Protein AF-A0A292ZJ06-F1 (afdb_monomer_lite)

Organism: Sphingobium fuliginis (strain ATCC 27551) (NCBI:txid336203)

Structure (mmCIF, N/CA/C/O backbone):
data_AF-A0A292ZJ06-F1
#
_entry.id   AF-A0A292ZJ06-F1
#
loop_
_atom_site.group_PDB
_atom_site.id
_atom_site.type_symbol
_atom_site.label_atom_id
_atom_site.label_alt_id
_atom_site.label_comp_id
_atom_site.label_asym_id
_atom_site.label_entity_id
_atom_site.label_seq_id
_atom_site.pdbx_PDB_ins_code
_atom_site.Cartn_x
_atom_site.Cartn_y
_atom_site.Cartn_z
_atom_site.occupancy
_atom_site.B_iso_or_equiv
_atom_site.auth_seq_id
_atom_site.auth_comp_id
_atom_site.auth_asym_id
_atom_site.auth_atom_id
_atom_site.pdbx_PDB_model_num
ATOM 1 N N . MET A 1 1 ? -14.352 4.083 -11.309 1.00 35.22 1 MET A N 1
ATOM 2 C CA . MET A 1 1 ? -13.785 4.538 -10.028 1.00 35.22 1 MET A CA 1
ATOM 3 C C . MET A 1 1 ? -12.365 4.049 -10.027 1.00 35.22 1 MET A C 1
ATOM 5 O O . MET A 1 1 ? -12.163 2.843 -10.087 1.00 35.22 1 MET A O 1
ATOM 9 N N . ASP A 1 2 ? -11.435 4.984 -10.156 1.00 37.97 2 ASP A N 1
ATOM 10 C CA . ASP A 1 2 ? -10.011 4.749 -10.345 1.00 37.97 2 ASP A CA 1
ATOM 11 C C . ASP A 1 2 ? -9.528 3.715 -9.335 1.00 37.97 2 ASP A C 1
ATOM 13 O O . ASP A 1 2 ? -9.616 3.923 -8.125 1.00 37.97 2 ASP A O 1
ATOM 17 N N . ALA A 1 3 ? -9.102 2.561 -9.853 1.00 40.69 3 ALA A N 1
ATOM 18 C CA . ALA A 1 3 ? -8.525 1.464 -9.095 1.00 40.69 3 ALA A CA 1
ATOM 19 C C . ALA A 1 3 ? -7.137 1.900 -8.612 1.00 40.69 3 ALA A C 1
ATOM 21 O O . ALA A 1 3 ? -6.119 1.414 -9.096 1.00 40.69 3 ALA A O 1
ATOM 22 N N . GLY A 1 4 ? -7.130 2.905 -7.733 1.00 43.00 4 GLY A N 1
ATOM 23 C CA . GLY A 1 4 ? -5.964 3.537 -7.152 1.00 43.00 4 GLY A CA 1
ATOM 24 C C . GLY A 1 4 ? -5.217 2.507 -6.339 1.00 43.00 4 GLY A C 1
ATOM 25 O O . GLY A 1 4 ? -5.467 2.338 -5.145 1.00 43.00 4 GLY A O 1
ATOM 26 N N . GLY A 1 5 ? -4.330 1.780 -7.008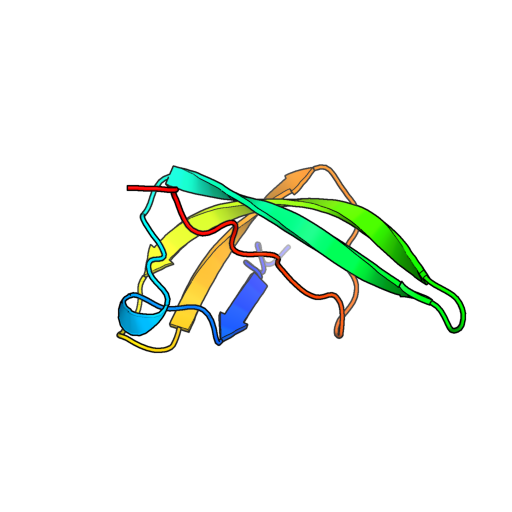 1.00 53.06 5 GLY A N 1
ATOM 27 C CA . GLY A 1 5 ? -3.373 0.967 -6.306 1.00 53.06 5 GLY A CA 1
ATOM 28 C C . GLY A 1 5 ? -2.508 1.875 -5.457 1.00 53.06 5 GLY A C 1
ATOM 29 O O . GLY A 1 5 ? -2.203 3.027 -5.782 1.00 53.06 5 GLY A O 1
ATOM 30 N N . THR A 1 6 ? -2.212 1.362 -4.279 1.00 65.69 6 THR A N 1
ATOM 31 C CA . THR A 1 6 ? -1.405 2.085 -3.313 1.00 65.69 6 THR A CA 1
ATOM 32 C C . THR A 1 6 ? 0.032 1.987 -3.801 1.00 65.69 6 THR A C 1
ATOM 34 O O . THR A 1 6 ? 0.482 0.897 -4.130 1.00 65.69 6 THR A O 1
ATOM 37 N N . VAL A 1 7 ? 0.744 3.106 -3.901 1.00 59.81 7 VAL A N 1
ATOM 38 C CA . VAL A 1 7 ? 2.184 3.105 -4.188 1.00 59.81 7 VAL A CA 1
ATOM 39 C C . VAL A 1 7 ? 2.903 3.340 -2.870 1.00 59.81 7 VAL A C 1
ATOM 41 O O . VAL A 1 7 ? 2.616 4.324 -2.184 1.00 59.81 7 VAL A O 1
ATOM 44 N N . ALA A 1 8 ? 3.814 2.443 -2.502 1.00 66.12 8 ALA A N 1
ATOM 45 C CA . ALA A 1 8 ? 4.658 2.611 -1.321 1.00 66.12 8 ALA A CA 1
ATOM 46 C C . ALA A 1 8 ? 6.138 2.644 -1.719 1.00 66.12 8 ALA A C 1
ATOM 48 O O . ALA A 1 8 ? 6.530 2.052 -2.727 1.00 66.12 8 ALA A O 1
ATOM 49 N N . CYS A 1 9 ? 6.946 3.339 -0.910 1.00 64.50 9 CYS A N 1
ATOM 50 C CA . CYS A 1 9 ? 8.408 3.376 -1.019 1.00 64.50 9 CYS A CA 1
ATOM 51 C C . CYS A 1 9 ? 8.996 2.050 -0.520 1.00 64.50 9 CYS A C 1
ATOM 53 O O . CYS A 1 9 ? 9.548 1.983 0.578 1.00 64.50 9 CYS A O 1
ATOM 55 N N . LEU A 1 10 ? 8.715 0.977 -1.245 1.00 64.25 10 LEU A N 1
ATOM 56 C CA . LEU A 1 10 ? 9.031 -0.379 -0.852 1.00 64.25 10 LEU A CA 1
ATOM 57 C C . LEU A 1 10 ? 9.244 -1.174 -2.140 1.00 64.25 10 LEU A C 1
ATOM 59 O O . LEU A 1 10 ? 8.297 -1.696 -2.730 1.00 64.25 10 LEU A O 1
ATOM 63 N N . GLY A 1 11 ? 10.478 -1.141 -2.633 1.00 59.09 11 GLY A N 1
ATOM 64 C CA . GLY A 1 11 ? 10.842 -1.648 -3.953 1.00 59.09 11 GLY A CA 1
ATOM 65 C C . GLY A 1 11 ? 11.732 -2.885 -3.884 1.00 59.09 11 GLY A C 1
ATOM 66 O O . GLY A 1 11 ? 11.830 -3.574 -2.86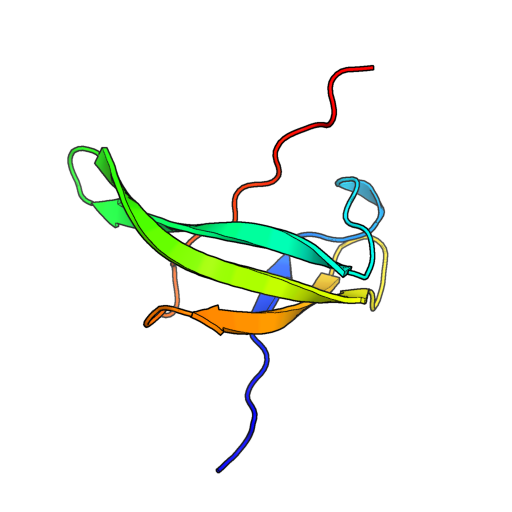4 1.00 59.09 11 GLY A O 1
ATOM 67 N N . LYS A 1 12 ? 12.391 -3.197 -5.001 1.00 58.53 12 LYS A N 1
ATOM 68 C CA . LYS A 1 12 ? 13.248 -4.387 -5.116 1.00 58.53 12 LYS A CA 1
ATOM 69 C C . LYS A 1 12 ? 14.404 -4.396 -4.106 1.00 58.53 12 LYS A C 1
ATOM 71 O O . LYS A 1 12 ? 14.762 -5.468 -3.620 1.00 58.53 12 LYS A O 1
ATOM 76 N N . ALA A 1 13 ? 14.960 -3.231 -3.764 1.00 61.06 13 ALA A N 1
ATOM 77 C CA . ALA A 1 13 ? 16.069 -3.119 -2.814 1.00 61.06 13 ALA A CA 1
ATOM 78 C C . ALA A 1 13 ? 15.668 -3.509 -1.380 1.00 61.06 13 ALA A C 1
ATOM 80 O O . ALA A 1 13 ? 16.499 -4.001 -0.615 1.00 61.06 13 ALA A O 1
ATOM 81 N N . ASP A 1 14 ? 14.387 -3.359 -1.042 1.00 65.69 14 ASP A N 1
ATOM 82 C CA . ASP A 1 14 ? 13.839 -3.739 0.260 1.00 65.69 14 ASP A CA 1
ATOM 83 C C . ASP A 1 14 ? 13.478 -5.235 0.342 1.00 65.69 14 ASP A C 1
ATOM 85 O O . ASP A 1 14 ? 13.166 -5.745 1.421 1.00 65.69 14 ASP A O 1
ATOM 89 N N . GLY A 1 15 ? 13.554 -5.960 -0.782 1.00 70.88 15 GLY A N 1
ATOM 90 C CA . GLY A 1 15 ? 13.185 -7.374 -0.882 1.00 70.88 15 GLY A CA 1
ATOM 91 C C . GLY A 1 15 ? 11.704 -7.608 -1.187 1.00 70.88 15 GLY A C 1
ATOM 92 O O . GLY A 1 15 ? 11.169 -8.656 -0.827 1.00 70.88 15 GLY A O 1
ATOM 93 N N . ALA A 1 16 ? 11.030 -6.641 -1.819 1.00 78.06 16 ALA A N 1
ATOM 94 C CA . ALA A 1 16 ? 9.673 -6.838 -2.316 1.00 78.06 16 ALA A CA 1
ATOM 95 C C . ALA A 1 16 ? 9.653 -7.816 -3.503 1.00 78.06 16 ALA A C 1
ATOM 97 O O . ALA A 1 16 ? 10.497 -7.745 -4.403 1.00 78.06 16 ALA A O 1
ATOM 98 N N . HIS A 1 17 ? 8.657 -8.701 -3.540 1.00 82.12 17 HIS A N 1
ATOM 99 C CA . HIS A 1 17 ? 8.448 -9.642 -4.644 1.00 82.12 17 HIS A CA 1
ATOM 100 C C . HIS A 1 17 ? 6.999 -9.593 -5.139 1.00 82.12 17 HIS A C 1
ATOM 102 O O . HIS A 1 17 ? 6.077 -9.467 -4.340 1.00 82.12 17 HIS A O 1
ATOM 108 N N . ILE A 1 18 ? 6.779 -9.720 -6.452 1.00 87.38 18 ILE A N 1
ATOM 109 C CA . ILE A 1 18 ? 5.422 -9.784 -7.027 1.00 87.38 18 ILE A CA 1
ATOM 110 C C . ILE A 1 18 ? 4.672 -10.991 -6.443 1.00 87.38 18 ILE A C 1
ATOM 112 O O . ILE A 1 18 ? 5.233 -12.080 -6.328 1.00 87.38 18 ILE A O 1
ATOM 116 N N . GLY A 1 19 ? 3.409 -10.789 -6.068 1.00 86.69 19 GLY A N 1
ATOM 117 C CA . GLY A 1 19 ? 2.565 -11.772 -5.385 1.00 86.69 19 GLY A CA 1
ATOM 118 C C . GLY A 1 19 ? 2.774 -11.833 -3.868 1.00 86.69 19 GLY A C 1
ATOM 119 O O . GLY A 1 19 ? 2.076 -12.575 -3.177 1.00 86.69 19 GLY A O 1
ATOM 120 N N . GLN A 1 20 ? 3.715 -11.062 -3.316 1.00 87.38 20 GLN A N 1
ATOM 121 C CA . GLN A 1 20 ? 3.911 -10.972 -1.873 1.00 87.38 20 GLN A CA 1
ATOM 122 C C . GLN A 1 20 ? 2.760 -10.205 -1.222 1.00 87.38 20 GLN A C 1
ATOM 124 O O . GLN A 1 20 ? 2.437 -9.088 -1.628 1.00 87.38 20 GLN A O 1
ATOM 129 N N . ILE A 1 21 ? 2.192 -10.784 -0.165 1.00 89.94 21 ILE A N 1
ATOM 130 C CA . ILE A 1 21 ? 1.165 -10.146 0.658 1.00 89.94 21 ILE A CA 1
ATOM 131 C C . ILE A 1 21 ? 1.836 -9.464 1.851 1.00 89.94 21 ILE A C 1
ATOM 133 O O . ILE A 1 21 ? 2.616 -10.091 2.572 1.00 89.94 21 ILE A O 1
ATOM 137 N N . LEU A 1 22 ? 1.519 -8.190 2.065 1.00 88.62 22 LEU A N 1
ATOM 138 C CA . LEU A 1 22 ? 2.013 -7.372 3.166 1.00 88.62 22 LEU A CA 1
ATOM 139 C C . LEU A 1 22 ? 0.867 -6.924 4.068 1.00 88.62 22 LEU A C 1
ATOM 141 O O . LEU A 1 22 ? -0.228 -6.595 3.611 1.00 88.62 22 LEU A O 1
ATOM 145 N N . GLU A 1 23 ? 1.160 -6.865 5.360 1.00 90.88 23 GLU A N 1
ATOM 146 C CA . GLU A 1 23 ? 0.280 -6.290 6.372 1.00 90.88 23 GLU A CA 1
ATOM 147 C C . GLU A 1 23 ? 0.380 -4.759 6.342 1.00 90.88 23 GLU A C 1
ATOM 149 O O . GLU A 1 23 ? 1.482 -4.198 6.312 1.00 90.88 23 GLU A O 1
ATOM 154 N N . VAL A 1 24 ? -0.768 -4.084 6.389 1.00 90.06 24 VAL A N 1
ATOM 155 C CA . VAL A 1 24 ? -0.872 -2.623 6.469 1.00 90.06 24 VAL A CA 1
ATOM 156 C C . VAL A 1 24 ? -1.241 -2.217 7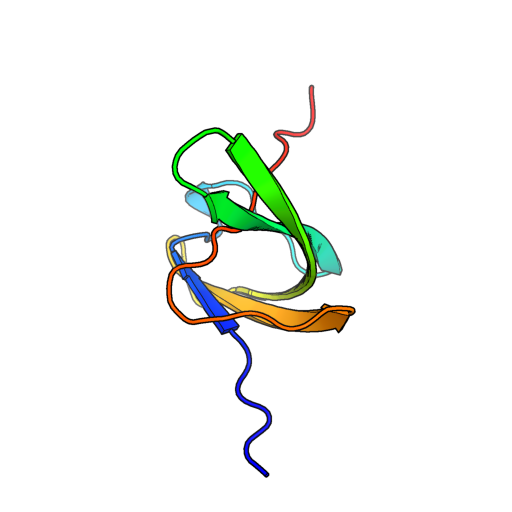.889 1.00 90.06 24 VAL A C 1
ATOM 158 O O . VAL A 1 24 ? -2.196 -2.731 8.472 1.00 90.06 24 VAL A O 1
ATOM 161 N N . TYR A 1 25 ? -0.512 -1.257 8.445 1.00 89.81 25 TYR A N 1
ATOM 162 C CA . TYR A 1 25 ? -0.687 -0.771 9.805 1.00 89.81 25 TYR A CA 1
ATOM 163 C C . TYR A 1 25 ? -0.978 0.725 9.850 1.00 89.81 25 TYR A C 1
ATOM 165 O O . TYR A 1 25 ? -0.249 1.536 9.284 1.00 89.81 25 TYR A O 1
ATOM 173 N N . HIS A 1 26 ? -1.978 1.091 10.644 1.00 89.00 26 HIS A N 1
ATOM 174 C CA . HIS A 1 26 ? -2.235 2.468 11.037 1.00 89.00 26 HIS A CA 1
ATOM 175 C C . HIS A 1 26 ? -1.478 2.805 12.323 1.00 89.00 26 HIS A C 1
ATOM 177 O O . HIS A 1 26 ? -1.566 2.083 13.327 1.00 89.00 26 HIS A O 1
ATOM 183 N N . ALA A 1 27 ? -0.733 3.908 12.309 1.00 85.94 27 ALA A N 1
ATOM 184 C CA . ALA A 1 27 ? -0.026 4.397 13.484 1.00 85.94 27 ALA A CA 1
ATOM 185 C C . ALA A 1 27 ? -1.006 5.114 14.426 1.00 85.94 27 ALA A C 1
ATOM 187 O O . ALA A 1 27 ? -1.485 6.203 14.127 1.00 85.94 27 ALA A O 1
ATOM 188 N N . THR A 1 28 ? -1.282 4.523 15.589 1.00 83.19 28 THR A N 1
ATOM 189 C CA . THR A 1 28 ? -1.980 5.218 16.681 1.00 83.19 28 THR A CA 1
ATOM 190 C C . THR A 1 28 ? -0.954 5.762 17.679 1.00 83.19 28 THR A C 1
ATOM 192 O O . THR A 1 28 ? 0.166 5.249 17.736 1.00 83.19 28 THR A O 1
ATOM 195 N N . PRO A 1 29 ? -1.315 6.731 18.540 1.00 85.00 29 PRO A N 1
ATOM 196 C CA . PRO A 1 29 ? -0.376 7.309 19.504 1.00 85.00 29 PRO A CA 1
ATOM 197 C C . PRO A 1 29 ? 0.297 6.298 20.446 1.00 85.00 29 PRO A C 1
ATOM 199 O O . PRO A 1 29 ? 1.354 6.589 20.994 1.00 85.00 29 PRO A O 1
ATOM 202 N N . ARG A 1 30 ? -0.316 5.127 20.674 1.00 85.69 30 ARG A N 1
ATOM 203 C CA . ARG A 1 30 ? 0.182 4.120 21.629 1.00 85.69 30 ARG A CA 1
ATOM 204 C C . ARG A 1 30 ? 0.684 2.833 20.980 1.00 85.69 30 ARG A C 1
ATOM 206 O O . ARG A 1 30 ? 1.467 2.122 21.594 1.00 85.69 30 ARG A O 1
ATOM 213 N N . HIS A 1 31 ? 0.198 2.491 19.791 1.00 85.38 31 HIS A N 1
ATOM 214 C CA . HIS A 1 31 ? 0.517 1.227 19.124 1.00 85.38 31 HIS A CA 1
ATOM 215 C C . HIS A 1 31 ? 0.233 1.297 17.622 1.00 85.38 31 HIS A C 1
ATOM 217 O O . HIS A 1 31 ? -0.406 2.223 17.123 1.00 85.38 31 HIS A O 1
ATOM 223 N N . ARG A 1 32 ? 0.678 0.280 16.890 1.00 87.56 32 ARG A N 1
ATOM 224 C CA . ARG A 1 32 ? 0.312 0.081 15.487 1.00 87.56 32 ARG A CA 1
ATOM 225 C C . ARG A 1 32 ? -0.894 -0.847 15.425 1.00 87.56 32 ARG A C 1
ATOM 227 O O . ARG A 1 32 ? -0.877 -1.903 16.054 1.00 87.56 32 ARG A O 1
ATOM 234 N N . ARG A 1 33 ? -1.932 -0.456 14.689 1.00 90.31 33 ARG A N 1
ATOM 235 C CA . ARG A 1 33 ? -3.138 -1.265 14.481 1.00 90.31 33 ARG A CA 1
ATOM 236 C C . ARG A 1 33 ? -3.108 -1.851 13.077 1.00 90.31 33 ARG A C 1
ATOM 238 O O . ARG A 1 33 ? -2.988 -1.086 12.128 1.00 90.31 33 ARG A O 1
ATOM 245 N N . LEU A 1 34 ? -3.225 -3.171 12.947 1.00 90.69 34 LEU A N 1
ATOM 246 C CA . LEU A 1 34 ? -3.406 -3.819 11.645 1.00 90.69 34 LEU A CA 1
ATOM 247 C C . LEU A 1 34 ? -4.734 -3.343 11.037 1.00 90.69 34 LEU A C 1
ATOM 249 O O . LEU A 1 34 ? -5.764 -3.394 11.709 1.00 90.69 34 LEU A O 1
ATOM 253 N N . VAL A 1 35 ? -4.698 -2.848 9.802 1.00 92.62 35 VAL A N 1
ATOM 254 C CA . VAL A 1 35 ? -5.870 -2.303 9.092 1.00 92.62 35 VAL A CA 1
ATOM 255 C C . VAL A 1 35 ? -6.226 -3.063 7.817 1.00 92.62 35 VAL A C 1
ATOM 257 O O . VAL A 1 35 ? -7.273 -2.788 7.236 1.00 92.62 35 VAL A O 1
ATOM 260 N N . GLY A 1 36 ? -5.404 -4.035 7.418 1.00 92.38 36 GLY A N 1
ATOM 261 C CA . GLY A 1 36 ? -5.692 -4.974 6.334 1.00 92.38 36 GLY A CA 1
ATOM 262 C C . GLY A 1 36 ? -4.430 -5.413 5.606 1.00 92.38 36 GLY A C 1
ATOM 263 O O . GLY A 1 36 ? -3.329 -5.333 6.164 1.00 92.38 36 GLY A O 1
ATOM 264 N N . HIS A 1 37 ? -4.599 -5.857 4.363 1.00 91.62 37 HIS A N 1
ATOM 265 C CA . HIS A 1 37 ? -3.525 -6.448 3.572 1.00 91.62 37 HIS A CA 1
ATOM 266 C C . HIS A 1 37 ? -3.503 -5.946 2.133 1.00 91.62 37 HIS A C 1
ATOM 268 O O . HIS A 1 37 ? -4.532 -5.697 1.494 1.00 91.62 37 HIS A O 1
ATOM 274 N N . VAL A 1 38 ? -2.291 -5.862 1.602 1.00 90.19 38 VAL A N 1
ATOM 275 C CA . VAL A 1 38 ? -2.033 -5.532 0.204 1.00 90.19 38 VAL A CA 1
ATOM 276 C C . VAL A 1 38 ? -1.143 -6.580 -0.433 1.00 90.19 38 VAL A C 1
ATOM 278 O O . VAL A 1 38 ? -0.344 -7.218 0.240 1.00 90.19 38 VAL A O 1
ATOM 281 N N . GLU A 1 39 ? -1.261 -6.744 -1.739 1.00 89.88 39 GLU A N 1
ATOM 282 C CA . GLU A 1 39 ? -0.397 -7.604 -2.538 1.00 89.88 39 GLU A CA 1
ATOM 283 C C . GLU A 1 39 ? 0.434 -6.755 -3.493 1.00 89.88 39 GLU A C 1
ATOM 285 O O . GLU A 1 39 ? -0.109 -5.876 -4.160 1.00 89.88 39 GLU A O 1
ATOM 290 N N . VAL A 1 40 ? 1.732 -7.034 -3.588 1.00 88.38 40 VAL A N 1
ATOM 291 C CA . VAL A 1 40 ? 2.597 -6.453 -4.622 1.00 88.38 40 VAL A CA 1
ATOM 292 C C . VAL A 1 40 ? 2.158 -7.005 -5.978 1.00 88.38 40 VAL A C 1
ATOM 294 O O . VAL A 1 40 ? 2.384 -8.183 -6.257 1.00 88.38 40 VAL A O 1
ATOM 297 N N . ASP A 1 41 ? 1.554 -6.190 -6.840 1.00 88.06 41 ASP A N 1
ATOM 298 C CA . ASP A 1 41 ? 1.176 -6.628 -8.192 1.00 88.06 41 ASP A CA 1
ATOM 299 C C . ASP A 1 41 ? 2.131 -6.110 -9.276 1.00 88.06 41 ASP A C 1
ATOM 301 O O . ASP A 1 41 ? 2.253 -6.738 -10.328 1.00 88.06 41 ASP A O 1
ATOM 305 N N . GLN A 1 42 ? 2.881 -5.041 -8.999 1.00 83.00 42 GLN A N 1
ATOM 306 C CA . GLN A 1 42 ? 3.930 -4.536 -9.879 1.00 83.00 42 GLN A CA 1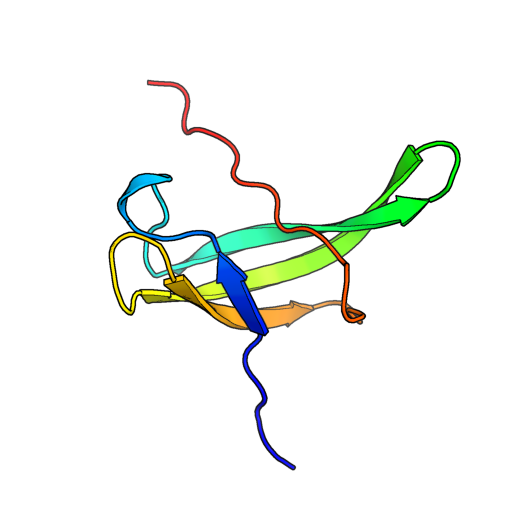
ATOM 307 C C . GLN A 1 42 ? 5.081 -3.931 -9.070 1.00 83.00 42 GLN A C 1
ATOM 309 O O . GLN A 1 42 ? 4.868 -3.27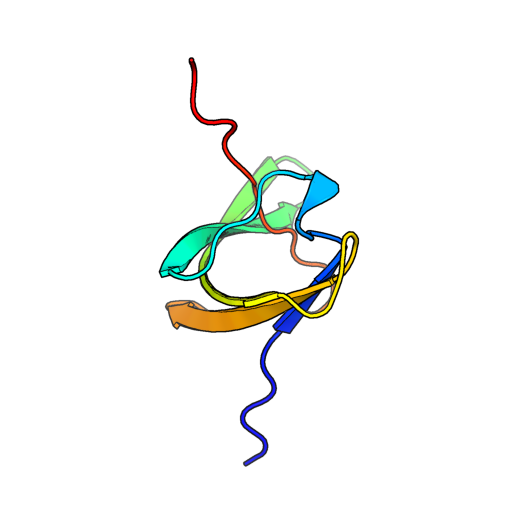3 -8.061 1.00 83.00 42 GLN A O 1
ATOM 314 N N . ILE A 1 43 ? 6.316 -4.114 -9.534 1.00 82.56 43 ILE A N 1
ATOM 315 C CA . ILE A 1 43 ? 7.492 -3.399 -9.025 1.00 82.56 43 ILE A CA 1
ATOM 316 C C . ILE A 1 43 ? 7.946 -2.470 -10.146 1.00 82.56 43 ILE A C 1
ATOM 318 O O . ILE A 1 43 ? 8.210 -2.938 -11.254 1.00 82.56 43 ILE A O 1
ATOM 322 N N . PHE A 1 44 ? 7.967 -1.166 -9.884 1.00 77.75 44 PHE A N 1
ATOM 323 C CA . PHE A 1 44 ? 8.362 -0.171 -10.878 1.00 77.75 44 PHE A CA 1
ATOM 324 C C . PHE A 1 44 ? 9.882 -0.045 -10.948 1.00 77.75 44 PHE A C 1
ATOM 326 O O . PHE A 1 44 ? 10.445 -0.047 -12.040 1.00 77.75 44 PHE A O 1
ATOM 333 N N . ASP A 1 45 ? 10.540 0.023 -9.791 1.00 72.56 45 ASP A N 1
ATOM 334 C CA . ASP A 1 45 ? 11.991 0.134 -9.676 1.00 72.56 45 ASP A CA 1
ATOM 335 C C . ASP A 1 45 ? 12.491 -0.368 -8.304 1.00 72.56 45 ASP A C 1
ATOM 337 O O . ASP A 1 45 ? 11.800 -1.093 -7.579 1.00 72.56 45 ASP A O 1
ATOM 341 N N . ASP A 1 46 ? 13.727 -0.016 -7.951 1.00 71.56 46 ASP A N 1
ATOM 342 C CA . ASP A 1 46 ? 14.339 -0.403 -6.680 1.00 71.56 46 ASP A CA 1
ATOM 343 C C . ASP A 1 46 ? 13.653 0.207 -5.447 1.00 71.56 46 ASP A C 1
ATOM 345 O O . ASP A 1 46 ? 13.793 -0.353 -4.361 1.00 71.56 46 ASP A O 1
ATOM 349 N N . HIS A 1 47 ? 12.881 1.285 -5.611 1.00 75.12 47 HIS A N 1
ATOM 350 C CA . HIS A 1 47 ? 12.275 2.082 -4.541 1.00 75.12 47 HIS A CA 1
ATOM 351 C C . HIS A 1 47 ? 10.746 2.027 -4.520 1.00 75.12 47 HIS A C 1
ATOM 353 O O . HIS A 1 47 ? 10.151 2.270 -3.472 1.00 75.12 47 HIS A O 1
ATOM 359 N N . TYR A 1 48 ? 10.096 1.729 -5.645 1.00 76.56 48 TYR A N 1
ATOM 360 C CA . TYR A 1 48 ? 8.644 1.810 -5.763 1.00 76.56 48 TYR A CA 1
ATOM 361 C C . TYR A 1 48 ? 8.024 0.508 -6.254 1.00 76.56 48 TYR A C 1
ATOM 363 O O . TYR A 1 48 ? 8.419 -0.066 -7.273 1.00 76.56 48 TYR A O 1
ATOM 371 N N . ALA A 1 49 ? 6.964 0.100 -5.563 1.00 84.00 49 ALA A N 1
ATOM 372 C CA . ALA A 1 49 ? 6.066 -0.954 -5.998 1.00 84.00 49 ALA A CA 1
ATOM 373 C C . ALA A 1 49 ? 4.613 -0.471 -5.971 1.00 84.00 49 ALA A C 1
ATOM 375 O O . ALA A 1 49 ? 4.220 0.377 -5.162 1.00 84.00 49 ALA A O 1
ATOM 376 N N . HIS A 1 50 ? 3.829 -1.014 -6.893 1.00 85.62 50 HIS A N 1
ATOM 377 C CA . HIS A 1 50 ? 2.386 -0.925 -6.901 1.00 85.62 50 HIS A CA 1
ATOM 378 C C . HIS A 1 50 ? 1.798 -2.067 -6.085 1.00 85.62 50 HIS A C 1
ATOM 380 O O . HIS A 1 50 ? 2.252 -3.216 -6.142 1.00 85.62 50 HIS A O 1
ATOM 386 N N . PHE A 1 51 ? 0.752 -1.725 -5.351 1.00 86.81 51 PHE A N 1
ATOM 387 C CA . PHE A 1 51 ? 0.059 -2.649 -4.492 1.00 86.81 51 PHE A CA 1
ATOM 388 C C . PHE A 1 51 ? -1.424 -2.689 -4.828 1.00 86.81 51 PHE A C 1
ATOM 390 O O . PHE A 1 51 ? -2.099 -1.656 -4.920 1.00 86.81 51 PHE A O 1
ATOM 397 N N . ARG A 1 52 ? -1.953 -3.905 -4.907 1.00 88.44 52 ARG A N 1
ATOM 398 C CA . ARG A 1 52 ? -3.384 -4.174 -4.952 1.00 88.44 52 ARG A CA 1
ATOM 399 C C . ARG A 1 52 ? -3.919 -4.384 -3.546 1.00 88.44 52 ARG A C 1
ATOM 401 O O . ARG A 1 52 ? -3.378 -5.175 -2.778 1.00 88.44 52 ARG A O 1
ATOM 408 N N . VAL A 1 53 ? -5.024 -3.721 -3.223 1.00 89.31 53 VAL A N 1
ATOM 409 C CA . VAL A 1 53 ? -5.747 -3.958 -1.969 1.00 89.31 53 VAL A CA 1
ATOM 410 C C . VAL A 1 53 ? -6.389 -5.345 -2.004 1.00 89.31 53 VAL A C 1
ATOM 412 O O . VAL A 1 53 ? -7.127 -5.655 -2.940 1.00 89.31 53 VAL A O 1
ATOM 415 N N . ARG A 1 54 ? -6.109 -6.176 -0.994 1.00 89.88 54 ARG A N 1
ATOM 416 C CA . ARG A 1 54 ? -6.768 -7.478 -0.804 1.00 89.88 54 ARG A CA 1
ATOM 417 C C . ARG A 1 54 ? -7.964 -7.348 0.130 1.00 89.88 54 ARG A C 1
ATOM 419 O O . ARG A 1 54 ? -9.059 -7.782 -0.217 1.00 89.88 54 ARG A O 1
ATOM 426 N N . ASP A 1 55 ? -7.755 -6.717 1.278 1.00 89.94 55 ASP A N 1
ATOM 427 C CA . ASP A 1 55 ? -8.778 -6.467 2.289 1.00 89.94 55 ASP A CA 1
ATOM 428 C C . ASP A 1 55 ? -8.399 -5.267 3.161 1.00 89.94 55 ASP A C 1
ATOM 430 O O . ASP A 1 55 ? -7.231 -4.895 3.239 1.00 89.94 55 ASP A O 1
ATOM 434 N N . GLY A 1 56 ? -9.390 -4.688 3.838 1.00 88.12 56 GLY A N 1
ATOM 435 C CA . GLY A 1 56 ? -9.201 -3.553 4.736 1.00 88.12 56 GLY A CA 1
ATOM 436 C C . GLY A 1 56 ? -9.498 -2.197 4.101 1.00 88.12 56 GLY A C 1
ATOM 437 O 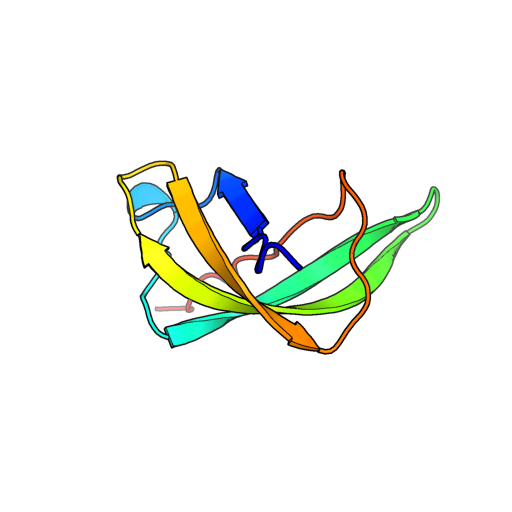O . GLY A 1 56 ? -9.766 -2.077 2.905 1.00 88.12 56 GLY A O 1
ATOM 438 N N . THR A 1 57 ? -9.465 -1.164 4.941 1.00 84.94 57 THR A N 1
ATOM 439 C CA . THR A 1 57 ? -9.681 0.228 4.532 1.00 84.94 57 THR A CA 1
ATOM 440 C C . THR A 1 57 ? -8.491 1.045 4.988 1.00 84.94 57 THR A C 1
ATOM 442 O O . THR A 1 57 ? -8.310 1.275 6.185 1.00 84.94 57 THR A O 1
ATOM 445 N N . PHE A 1 58 ? -7.688 1.477 4.025 1.00 83.88 58 PHE A N 1
ATOM 446 C CA . PHE A 1 58 ? -6.450 2.198 4.284 1.00 83.88 58 PHE A CA 1
ATOM 447 C C . PHE A 1 58 ? -6.646 3.697 4.138 1.00 83.88 58 PHE A C 1
ATOM 449 O O . PHE A 1 58 ? -7.492 4.172 3.377 1.00 83.88 58 PHE A O 1
ATOM 456 N N . GLN A 1 59 ? -5.824 4.446 4.853 1.00 83.81 59 GLN A N 1
ATOM 457 C CA . GLN A 1 59 ? -5.743 5.890 4.759 1.00 83.81 59 GLN A CA 1
ATOM 458 C C . GLN A 1 59 ? -4.335 6.300 4.340 1.00 83.81 59 GLN A C 1
ATOM 460 O O . GLN A 1 59 ? -3.344 5.611 4.590 1.00 83.81 59 GLN A O 1
ATOM 465 N N . LYS A 1 60 ? -4.231 7.468 3.702 1.00 81.12 60 LYS A N 1
ATOM 466 C CA . LYS A 1 60 ? -2.929 8.074 3.429 1.00 81.12 60 LYS A CA 1
ATOM 467 C C . LYS A 1 60 ? -2.167 8.227 4.752 1.00 81.12 60 LYS A C 1
ATOM 469 O O . LYS A 1 60 ? -2.663 8.878 5.666 1.00 81.12 60 LYS A O 1
ATOM 474 N N . GLY A 1 61 ? -0.959 7.670 4.819 1.00 80.81 61 GLY A N 1
ATOM 475 C CA . GLY A 1 61 ? -0.128 7.674 6.027 1.00 80.81 61 GLY A CA 1
ATOM 476 C C . GLY A 1 61 ? -0.123 6.357 6.806 1.00 80.81 61 GLY A C 1
ATOM 477 O O . GLY A 1 61 ? 0.585 6.276 7.808 1.00 80.81 61 GLY A O 1
ATOM 478 N N . ASP A 1 62 ? -0.858 5.338 6.353 1.00 85.50 62 ASP A N 1
ATOM 479 C CA . ASP A 1 62 ? -0.683 3.961 6.819 1.00 85.50 62 ASP A CA 1
ATOM 480 C C . ASP A 1 62 ? 0.599 3.336 6.242 1.00 85.50 62 ASP A C 1
ATOM 482 O O . ASP A 1 62 ? 1.099 3.741 5.191 1.00 85.50 62 ASP A O 1
ATOM 486 N N . TRP A 1 63 ? 1.149 2.350 6.952 1.00 83.44 63 TRP A N 1
ATOM 487 C CA . TRP A 1 63 ? 2.482 1.799 6.711 1.00 83.44 63 TRP A CA 1
ATOM 488 C C . TRP A 1 63 ? 2.390 0.314 6.395 1.00 83.44 63 TRP A C 1
ATOM 490 O O . TRP A 1 63 ? 1.799 -0.451 7.153 1.00 83.44 63 TRP A O 1
ATOM 500 N N . VAL A 1 64 ? 3.033 -0.111 5.316 1.00 85.19 64 VAL A N 1
ATOM 501 C CA . VAL A 1 64 ? 3.212 -1.531 4.997 1.00 85.19 64 VAL A CA 1
ATOM 502 C C . VAL A 1 64 ? 4.384 -2.111 5.788 1.00 85.19 64 VAL A C 1
ATOM 504 O O . VAL A 1 64 ? 5.412 -1.456 5.969 1.00 85.19 64 VAL A O 1
ATOM 507 N N . SER A 1 65 ? 4.244 -3.344 6.272 1.00 81.81 65 SER A N 1
ATOM 508 C CA . SER A 1 65 ? 5.331 -4.063 6.936 1.00 81.81 65 SER A CA 1
ATOM 509 C C . SER A 1 65 ? 5.919 -5.132 6.024 1.00 81.81 65 SER A C 1
ATOM 511 O O . SER A 1 65 ? 5.271 -6.130 5.716 1.00 81.81 65 SER A O 1
ATOM 513 N N . LEU A 1 66 ? 7.187 -4.953 5.650 1.00 77.12 66 LEU A N 1
ATOM 514 C CA . LEU A 1 66 ? 8.007 -6.033 5.116 1.00 77.12 66 LEU A CA 1
ATOM 515 C C . LEU A 1 66 ? 8.525 -6.897 6.258 1.00 77.12 66 LEU A C 1
ATOM 517 O O . LEU A 1 66 ? 9.409 -6.495 7.020 1.00 77.12 66 LEU A O 1
ATOM 521 N N . LYS A 1 67 ? 8.023 -8.125 6.346 1.00 69.25 67 LYS A N 1
ATOM 522 C CA . LYS A 1 67 ? 8.708 -9.159 7.117 1.00 69.25 67 LYS A CA 1
ATOM 523 C C . LYS A 1 67 ? 9.893 -9.634 6.281 1.00 69.25 67 LYS A C 1
ATOM 525 O O . LYS A 1 67 ? 9.697 -10.189 5.203 1.00 69.25 67 LYS A O 1
ATOM 530 N N . ARG A 1 68 ? 11.123 -9.424 6.769 1.00 61.25 68 ARG A N 1
ATOM 531 C CA . ARG A 1 68 ? 12.295 -10.098 6.190 1.00 61.25 68 ARG A CA 1
ATOM 532 C C . ARG A 1 68 ? 12.038 -11.601 6.249 1.00 61.25 68 ARG A C 1
ATOM 534 O O . ARG A 1 68 ? 11.787 -12.125 7.337 1.00 61.25 68 ARG A O 1
ATOM 541 N N . ALA A 1 69 ? 12.117 -12.283 5.110 1.00 55.53 69 ALA A N 1
ATOM 542 C CA . ALA A 1 69 ? 12.247 -13.730 5.114 1.00 55.53 69 ALA A CA 1
ATOM 543 C C . ALA A 1 69 ? 13.520 -14.052 5.910 1.00 55.53 69 ALA A C 1
ATOM 545 O O . ALA A 1 69 ? 14.604 -13.576 5.569 1.00 55.53 69 ALA A O 1
ATOM 546 N N . ARG A 1 70 ? 13.386 -14.762 7.035 1.00 45.09 70 ARG A N 1
ATOM 547 C CA . ARG A 1 70 ? 14.560 -15.315 7.715 1.00 45.09 70 ARG A CA 1
ATOM 548 C C . ARG A 1 70 ? 15.187 -16.318 6.745 1.00 45.09 70 ARG A C 1
ATOM 550 O O . ARG A 1 70 ? 14.508 -17.266 6.360 1.00 45.09 70 ARG A O 1
ATOM 557 N N . ALA A 1 71 ? 16.419 -16.034 6.325 1.00 39.34 71 ALA A N 1
ATOM 558 C CA . ALA A 1 71 ? 17.299 -17.004 5.682 1.00 39.34 71 ALA A CA 1
ATOM 559 C C . ALA A 1 71 ? 17.710 -18.090 6.684 1.00 39.34 71 ALA A C 1
ATOM 561 O O . ALA A 1 71 ? 17.775 -17.766 7.897 1.00 39.34 71 ALA A O 1
#

Secondary structure (DSSP, 8-state):
----PEEES--GGGT--TT-EEEEEEE-SS-EEEEEEEEEEEE-SSS-EEEEEEEE---TT-EEE-PPPP-

Radius of gyration: 12.03 Å; chains: 1; bounding box: 31×25×32 Å

Foldseek 3Di:
DPQDFDKFQCAVLNPADAQDKWFKWDDDPVDTDTFAIWGFHAGPDRGITTIHGPDGDDDPPIDTDDDPDDD

pLDDT: mean 77.07, std 15.17, range [35.22, 92.62]

Sequence (71 aa):
MDAGGTVACLGKADGAHIGQILEVYHATPRHRRLVGHVEVDQIFDDHYAHFRVRDGTFQKGDWVSLKRARA